Protein AF-A0A6A3G240-F1 (afdb_monomer_lite)

Radius of gyration: 14.5 Å; chains: 1; bounding box: 30×18×39 Å

Sequence (44 aa):
CCGETLANGSMNKVTDTVERLTGRKPLGYKENLLQYKEIFPKNQ

Structure (mmCIF, N/CA/C/O backbone):
data_AF-A0A6A3G240-F1
#
_entry.id   AF-A0A6A3G240-F1
#
loop_
_atom_site.group_PDB
_atom_site.id
_atom_site.type_symbol
_atom_site.label_atom_id
_atom_site.label_alt_id
_atom_site.label_comp_id
_atom_site.label_asym_id
_atom_site.label_entity_id
_atom_site.label_seq_id
_atom_site.pdbx_PDB_ins_code
_atom_site.Cartn_x
_atom_site.Cartn_y
_atom_site.Cartn_z
_atom_site.occupancy
_atom_site.B_iso_or_equiv
_atom_site.auth_seq_id
_atom_site.auth_comp_id
_atom_site.auth_asym_id
_atom_site.auth_atom_id
_atom_site.pdbx_PDB_model_num
ATOM 1 N N . CYS A 1 1 ? 15.266 -10.142 5.744 1.00 55.41 1 CYS A N 1
ATOM 2 C CA . CYS A 1 1 ? 15.697 -9.651 4.417 1.00 55.41 1 CYS A CA 1
ATOM 3 C C . CYS A 1 1 ? 14.526 -9.140 3.571 1.00 55.41 1 CYS A C 1
ATOM 5 O O . CYS A 1 1 ? 14.325 -9.638 2.476 1.00 55.41 1 CYS A O 1
ATOM 7 N N . CYS A 1 2 ? 13.761 -8.144 4.036 1.00 64.56 2 CYS A N 1
ATOM 8 C CA . CYS A 1 2 ? 12.677 -7.553 3.225 1.00 64.56 2 CYS A CA 1
ATOM 9 C C . CY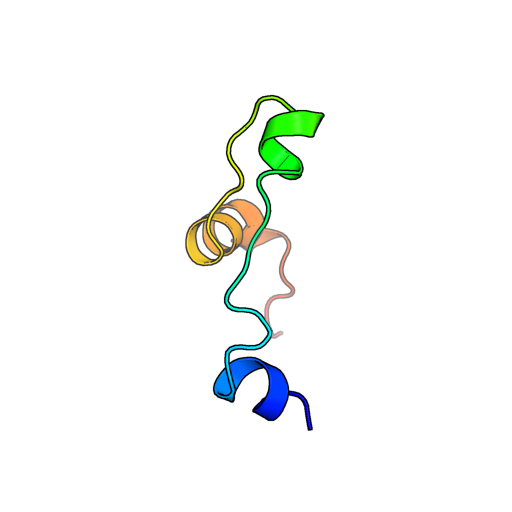S A 1 2 ? 13.013 -6.135 2.728 1.00 64.56 2 CYS A C 1
ATOM 11 O O . CYS A 1 2 ? 12.369 -5.630 1.817 1.00 64.56 2 CYS A O 1
ATOM 13 N N . GLY A 1 3 ? 14.023 -5.486 3.322 1.00 74.31 3 GLY A N 1
ATOM 14 C CA . GLY A 1 3 ? 14.390 -4.106 2.997 1.00 74.31 3 GLY A CA 1
ATOM 15 C C . GLY A 1 3 ? 15.168 -3.948 1.691 1.00 74.31 3 GLY A C 1
ATOM 16 O O . GLY A 1 3 ? 15.051 -2.911 1.054 1.00 74.31 3 GLY A O 1
ATOM 17 N N . GLU A 1 4 ? 15.921 -4.964 1.259 1.00 82.06 4 GLU A N 1
ATOM 18 C CA . GLU A 1 4 ? 16.801 -4.859 0.084 1.00 82.06 4 GLU A CA 1
ATOM 19 C C . GLU A 1 4 ? 16.017 -4.661 -1.223 1.00 82.06 4 GLU A C 1
ATOM 21 O O . GLU A 1 4 ? 16.361 -3.796 -2.022 1.00 82.06 4 GLU A O 1
ATOM 26 N N . THR A 1 5 ? 14.904 -5.380 -1.399 1.00 81.00 5 THR A N 1
ATOM 27 C CA . THR A 1 5 ? 14.009 -5.260 -2.565 1.00 81.00 5 THR A CA 1
ATOM 28 C C . THR A 1 5 ? 13.315 -3.895 -2.656 1.00 81.00 5 THR A C 1
ATOM 30 O O . THR A 1 5 ? 12.983 -3.432 -3.747 1.00 81.00 5 THR A O 1
ATOM 33 N N . LEU A 1 6 ? 13.093 -3.235 -1.514 1.00 78.81 6 LEU A N 1
A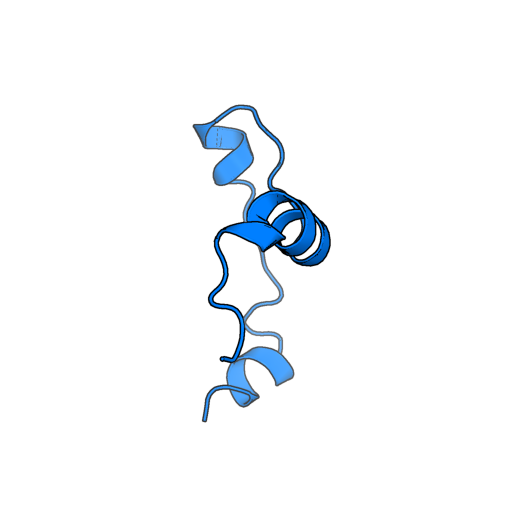TOM 34 C CA . LEU A 1 6 ? 12.594 -1.858 -1.473 1.00 78.81 6 LEU A CA 1
ATOM 35 C C . LEU A 1 6 ? 13.724 -0.866 -1.765 1.00 78.81 6 LEU A C 1
ATOM 37 O O . LEU A 1 6 ? 13.568 0.020 -2.602 1.00 78.81 6 LEU A O 1
ATOM 41 N N . ALA A 1 7 ? 14.871 -1.038 -1.103 1.00 82.44 7 ALA A N 1
ATOM 42 C CA . ALA A 1 7 ? 16.013 -0.136 -1.203 1.00 82.44 7 ALA A CA 1
ATOM 43 C C . ALA A 1 7 ? 16.620 -0.099 -2.612 1.00 82.44 7 ALA A C 1
ATOM 45 O O . ALA A 1 7 ? 17.059 0.955 -3.062 1.00 82.44 7 ALA A O 1
ATOM 46 N N . ASN A 1 8 ? 16.610 -1.223 -3.330 1.00 87.44 8 ASN A N 1
ATOM 47 C CA . ASN A 1 8 ? 17.122 -1.305 -4.696 1.00 87.44 8 ASN A CA 1
ATOM 48 C C . ASN A 1 8 ? 16.107 -0.858 -5.771 1.00 87.44 8 ASN A C 1
ATOM 50 O O . ASN A 1 8 ? 16.389 -0.967 -6.963 1.00 87.44 8 ASN A O 1
ATOM 54 N N . GLY A 1 9 ? 14.927 -0.363 -5.375 1.00 84.12 9 GLY A N 1
ATOM 55 C CA . GLY A 1 9 ? 13.937 0.209 -6.290 1.00 84.12 9 GLY A CA 1
ATOM 56 C C . GLY A 1 9 ? 13.160 -0.804 -7.133 1.00 84.12 9 GLY A C 1
ATOM 57 O O . GLY A 1 9 ? 12.402 -0.395 -8.016 1.00 84.12 9 GLY A O 1
ATOM 58 N N . SER A 1 10 ? 13.276 -2.108 -6.855 1.00 84.31 10 SER A N 1
ATOM 59 C CA . SER A 1 10 ? 12.537 -3.155 -7.584 1.00 84.31 10 SER A CA 1
ATOM 60 C C . SER A 1 10 ? 11.013 -2.996 -7.481 1.00 84.31 10 SER A C 1
ATOM 62 O O . SER A 1 10 ? 10.280 -3.496 -8.330 1.00 84.31 10 SER A O 1
ATOM 64 N N . MET A 1 11 ? 10.532 -2.259 -6.474 1.00 82.69 11 MET A N 1
ATOM 65 C CA . MET A 1 11 ? 9.114 -1.951 -6.256 1.00 82.69 11 MET A CA 1
ATOM 66 C C . MET A 1 11 ? 8.698 -0.533 -6.698 1.00 82.69 11 MET A C 1
ATOM 68 O O . MET A 1 11 ? 7.585 -0.110 -6.405 1.00 82.69 11 MET A O 1
ATOM 72 N N . ASN A 1 12 ? 9.545 0.212 -7.420 1.00 84.00 12 ASN A N 1
ATOM 73 C CA . ASN A 1 12 ? 9.216 1.581 -7.859 1.00 84.00 12 ASN A CA 1
ATOM 74 C C . ASN A 1 12 ? 8.155 1.641 -8.969 1.00 84.00 12 ASN A C 1
ATOM 76 O O . ASN A 1 12 ? 7.570 2.697 -9.209 1.00 84.00 12 ASN A O 1
ATOM 80 N N . LYS A 1 13 ? 7.914 0.534 -9.677 1.00 84.00 13 LYS A N 1
ATOM 81 C CA . LYS A 1 13 ? 6.894 0.469 -10.727 1.00 84.00 13 LYS A CA 1
ATOM 82 C C . LYS A 1 13 ? 5.572 0.001 -10.131 1.00 84.00 13 LYS A C 1
ATOM 84 O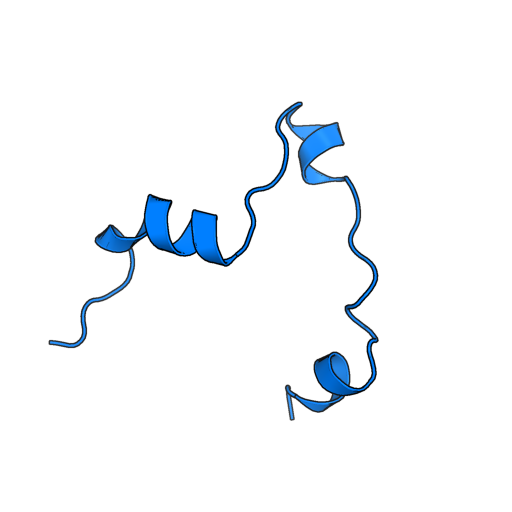 O . LYS A 1 13 ? 5.458 -1.137 -9.688 1.00 84.00 13 LYS A O 1
ATOM 89 N N . VAL A 1 14 ? 4.570 0.869 -10.182 1.00 81.56 14 VAL A N 1
ATOM 90 C CA . VAL A 1 14 ? 3.183 0.562 -9.811 1.00 81.56 14 VAL A CA 1
ATOM 91 C C . VAL A 1 14 ? 2.301 0.562 -11.062 1.00 81.56 14 VAL A C 1
ATOM 93 O O . VAL A 1 14 ? 2.586 1.284 -12.016 1.00 81.56 14 VAL A O 1
ATOM 96 N N . THR A 1 15 ? 1.259 -0.274 -11.085 1.00 86.56 15 THR A N 1
ATOM 97 C CA . THR A 1 15 ? 0.314 -0.380 -12.215 1.00 86.56 15 THR A CA 1
ATOM 98 C C . THR A 1 15 ? -1.032 0.256 -11.873 1.00 86.56 15 THR A C 1
ATOM 100 O O . THR A 1 15 ? -1.411 0.340 -10.706 1.00 86.56 15 THR A O 1
ATOM 103 N N . ASP A 1 16 ? -1.789 0.653 -12.893 1.00 90.88 16 ASP A N 1
ATOM 104 C CA . ASP A 1 16 ? -3.122 1.269 -12.814 1.00 90.88 16 ASP A CA 1
ATOM 105 C C . ASP A 1 16 ? -4.264 0.243 -12.658 1.00 90.88 16 ASP A C 1
ATOM 107 O O . ASP A 1 16 ? -5.437 0.544 -12.876 1.00 90.88 16 ASP A O 1
ATOM 111 N N . THR A 1 17 ? -3.937 -0.988 -12.260 1.00 94.19 17 THR A N 1
ATOM 112 C CA . THR A 1 17 ? -4.871 -2.123 -12.209 1.00 94.19 17 THR A CA 1
ATOM 113 C C . THR A 1 17 ? -6.129 -1.825 -11.386 1.00 94.19 17 THR A C 1
ATOM 115 O O . THR A 1 17 ? -7.231 -2.176 -11.803 1.00 94.19 17 THR A O 1
ATOM 118 N N . VAL A 1 18 ? -5.993 -1.146 -10.241 1.00 92.25 18 VAL A N 1
ATOM 119 C CA . VAL A 1 18 ? -7.137 -0.784 -9.382 1.00 92.25 18 VAL A CA 1
ATOM 120 C C . VAL A 1 18 ? -8.098 0.151 -10.112 1.00 92.25 18 VAL A C 1
ATOM 122 O O . VAL A 1 18 ? -9.307 -0.076 -10.095 1.00 92.25 18 VAL A O 1
ATOM 125 N N . GLU A 1 19 ? -7.567 1.162 -10.796 1.00 95.81 19 GLU A N 1
ATOM 126 C CA . GLU A 1 19 ? -8.369 2.119 -11.556 1.00 95.81 19 GLU A CA 1
ATOM 127 C C . GLU A 1 19 ? -9.051 1.437 -12.740 1.00 95.81 19 GLU A C 1
ATOM 129 O O . GLU A 1 19 ? -10.258 1.584 -12.919 1.00 95.81 19 GLU A O 1
ATOM 134 N N . ARG A 1 20 ? -8.327 0.587 -13.476 1.00 96.50 20 ARG A N 1
A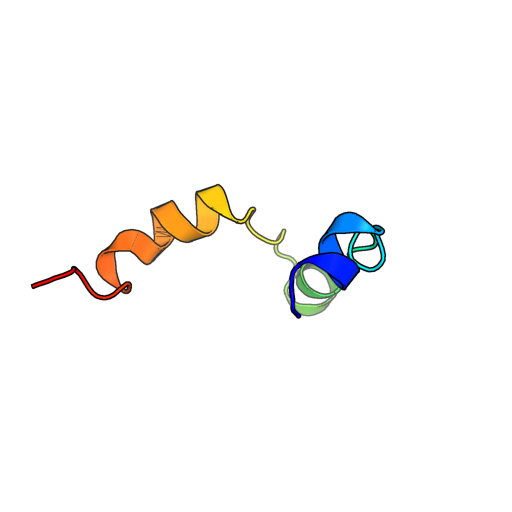TOM 135 C CA . ARG A 1 20 ? -8.881 -0.167 -14.609 1.00 96.50 20 ARG A CA 1
ATOM 136 C C . ARG A 1 20 ? -9.999 -1.130 -14.216 1.00 96.50 20 ARG A C 1
ATOM 138 O O . ARG A 1 20 ? -10.955 -1.276 -14.969 1.00 96.50 20 ARG A O 1
ATOM 145 N N . LEU A 1 21 ? -9.879 -1.804 -13.071 1.00 97.19 21 LEU A N 1
ATOM 146 C CA . LEU A 1 21 ? -10.860 -2.803 -12.633 1.00 97.19 21 LEU A CA 1
ATOM 147 C C . LEU A 1 21 ? -12.063 -2.194 -11.908 1.00 97.19 21 LEU A C 1
ATOM 149 O O . LEU A 1 21 ? -13.139 -2.786 -11.922 1.00 97.19 21 LEU A O 1
ATOM 153 N N . THR A 1 22 ? -11.892 -1.047 -11.247 1.00 95.69 22 THR A N 1
ATOM 154 C CA . THR A 1 22 ? -12.923 -0.492 -10.351 1.00 95.69 22 THR A CA 1
ATOM 155 C C . THR A 1 22 ? -13.441 0.884 -10.766 1.00 95.69 22 THR A C 1
ATOM 157 O O . THR A 1 22 ? -14.423 1.356 -10.195 1.00 95.69 22 THR A O 1
ATOM 160 N N . GLY A 1 23 ? -12.781 1.557 -11.714 1.00 95.50 23 GLY A N 1
ATOM 161 C CA . GLY A 1 23 ? -13.046 2.952 -12.078 1.00 95.50 23 GLY A CA 1
ATOM 162 C C . GLY A 1 23 ? -12.680 3.965 -10.986 1.00 95.50 23 GLY A C 1
ATOM 163 O O . GLY A 1 23 ? -12.997 5.145 -11.112 1.00 95.50 23 GLY A O 1
ATOM 164 N N . ARG A 1 24 ? -12.049 3.525 -9.889 1.00 92.62 24 ARG A N 1
ATOM 165 C CA . ARG A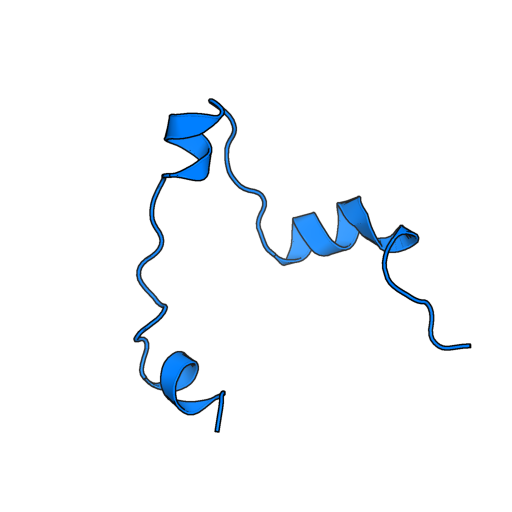 1 24 ? -11.675 4.368 -8.748 1.00 92.62 24 ARG A CA 1
ATOM 166 C C . ARG A 1 24 ? -10.164 4.482 -8.650 1.00 92.62 24 ARG A C 1
ATOM 168 O O . ARG A 1 24 ? -9.452 3.488 -8.775 1.00 92.62 24 ARG A O 1
ATOM 175 N N . LYS A 1 25 ? -9.679 5.685 -8.348 1.00 91.69 25 LYS A N 1
ATOM 176 C CA . LYS A 1 25 ? -8.258 5.890 -8.063 1.00 91.69 25 LYS A CA 1
ATOM 177 C C . LYS A 1 25 ? -7.856 5.129 -6.791 1.00 91.69 25 LYS A C 1
ATOM 179 O O . LYS A 1 25 ? -8.608 5.173 -5.812 1.00 91.69 25 LYS A O 1
ATOM 184 N N . PRO A 1 26 ? -6.701 4.441 -6.780 1.00 91.19 26 PRO A N 1
ATOM 185 C CA . PRO A 1 26 ? -6.188 3.818 -5.568 1.00 91.19 26 PRO A CA 1
ATOM 186 C C . PRO A 1 26 ? -5.844 4.886 -4.523 1.00 91.19 26 PRO A C 1
ATOM 1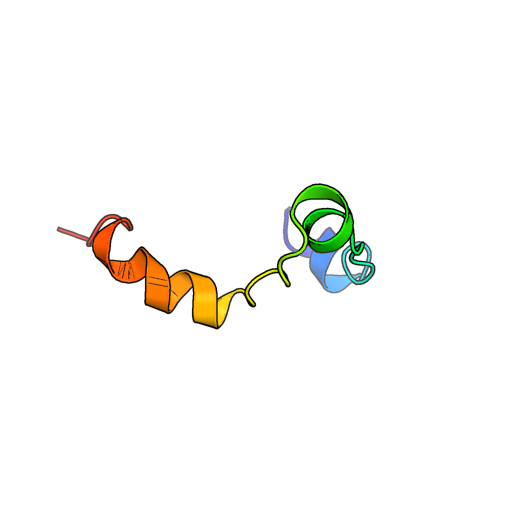88 O O . PRO A 1 26 ? -5.371 5.969 -4.862 1.00 91.19 26 PRO A O 1
ATOM 191 N N . LEU A 1 27 ? -6.061 4.563 -3.248 1.00 90.75 27 LEU A N 1
ATOM 192 C CA . LEU A 1 27 ? -5.670 5.429 -2.137 1.00 90.75 27 LEU A CA 1
ATOM 193 C C . LEU A 1 27 ? -4.168 5.320 -1.878 1.00 90.75 27 LEU A C 1
ATOM 195 O O . LEU A 1 27 ? -3.595 4.227 -1.928 1.00 90.75 27 LEU A O 1
ATOM 199 N N . GLY A 1 28 ? -3.537 6.444 -1.538 1.00 89.75 28 GLY A N 1
ATOM 200 C CA . GLY A 1 28 ? -2.174 6.433 -1.033 1.00 89.75 28 GLY A CA 1
ATOM 201 C C . GLY A 1 28 ? -2.087 5.719 0.318 1.00 89.75 28 GLY A C 1
ATOM 202 O O . GLY A 1 28 ? -3.046 5.673 1.087 1.00 89.75 28 GLY A O 1
ATOM 203 N N . TYR A 1 29 ? -0.904 5.196 0.651 1.00 88.19 29 TYR A N 1
ATOM 204 C CA . TYR A 1 29 ? -0.686 4.454 1.900 1.00 88.19 29 TYR A CA 1
ATOM 205 C C . TYR A 1 29 ? -1.129 5.238 3.150 1.00 88.19 29 TYR A C 1
ATOM 207 O O . TYR A 1 29 ? -1.838 4.704 3.998 1.00 88.19 29 TYR A O 1
ATOM 215 N N . LYS A 1 30 ? -0.766 6.525 3.246 1.00 90.19 30 LYS A N 1
ATOM 216 C CA . LYS A 1 30 ? -1.128 7.378 4.393 1.00 90.19 30 LYS A CA 1
ATOM 217 C C . LYS A 1 30 ? -2.636 7.619 4.496 1.00 90.19 30 LYS A C 1
ATOM 219 O O . LYS A 1 30 ? -3.185 7.558 5.590 1.00 90.19 30 LYS A O 1
ATOM 224 N N . GLU A 1 31 ? -3.298 7.875 3.371 1.00 92.12 31 GLU A N 1
ATOM 225 C CA . GLU A 1 31 ? -4.750 8.087 3.322 1.00 92.12 31 GLU A CA 1
ATOM 226 C C . GLU A 1 31 ? -5.493 6.810 3.716 1.00 92.12 31 GLU A C 1
ATOM 228 O O . GLU A 1 31 ? -6.416 6.851 4.526 1.00 92.12 31 GLU A O 1
ATOM 233 N N . ASN A 1 32 ? -5.018 5.664 3.223 1.00 91.06 32 ASN A N 1
ATOM 234 C CA . ASN A 1 32 ? -5.551 4.355 3.571 1.00 91.06 32 ASN A CA 1
ATOM 235 C C . ASN A 1 32 ? -5.430 4.068 5.080 1.00 91.06 32 ASN A C 1
ATOM 237 O O . ASN A 1 32 ? -6.383 3.593 5.695 1.00 91.06 32 ASN A O 1
ATOM 241 N N . LEU A 1 33 ? -4.294 4.407 5.704 1.00 90.38 33 LEU A N 1
ATOM 242 C CA . LEU A 1 33 ? -4.121 4.276 7.156 1.00 90.38 33 LEU A CA 1
ATOM 243 C C . LEU A 1 33 ? -5.104 5.147 7.950 1.00 90.38 33 LEU A C 1
ATOM 245 O O . LEU A 1 33 ? -5.634 4.695 8.962 1.00 90.38 33 LEU A O 1
ATOM 249 N N . LEU A 1 34 ? -5.360 6.379 7.500 1.00 91.19 34 LEU A N 1
ATOM 250 C CA . LEU A 1 34 ? -6.309 7.282 8.159 1.00 91.19 34 LEU A CA 1
ATOM 251 C C . LEU A 1 34 ? -7.751 6.788 8.024 1.00 91.19 34 LEU A C 1
ATOM 253 O O . LEU A 1 34 ? -8.483 6.766 9.014 1.00 91.19 34 LEU A O 1
ATOM 257 N N . GLN A 1 35 ? -8.144 6.364 6.821 1.00 91.81 35 GLN A N 1
ATOM 258 C CA . GLN A 1 35 ? -9.494 5.880 6.537 1.00 91.81 35 GLN A CA 1
ATOM 259 C C . GLN A 1 35 ? -9.843 4.633 7.359 1.00 91.81 35 GLN A C 1
ATOM 261 O O . GLN A 1 35 ? -10.958 4.523 7.863 1.00 91.81 35 GLN A O 1
ATOM 266 N N . TYR A 1 36 ? -8.890 3.715 7.526 1.00 90.75 36 TYR A N 1
ATOM 267 C CA . TYR A 1 36 ? -9.115 2.430 8.192 1.00 90.75 36 TYR A CA 1
ATOM 268 C C . TYR A 1 36 ? -8.506 2.348 9.596 1.00 90.75 36 TYR A C 1
ATOM 270 O O . TYR A 1 36 ? -8.349 1.252 10.133 1.00 90.75 36 TYR A O 1
ATOM 278 N N . LYS A 1 37 ? -8.201 3.493 10.223 1.00 89.62 37 LYS A N 1
ATOM 279 C CA . LYS A 1 37 ? -7.537 3.565 11.539 1.00 89.62 37 LYS A CA 1
ATOM 280 C C . LYS A 1 37 ? -8.204 2.718 12.626 1.00 89.62 37 LYS A C 1
ATOM 282 O O . LYS A 1 37 ? -7.517 2.173 13.480 1.00 89.62 37 LYS A O 1
ATOM 287 N N . GLU A 1 38 ? -9.530 2.600 12.587 1.00 90.88 38 GLU A N 1
ATOM 288 C CA . GLU A 1 38 ? -10.303 1.861 13.593 1.00 90.88 38 GLU A CA 1
ATOM 289 C C . GLU A 1 38 ? -10.246 0.335 13.408 1.00 90.88 38 GLU A C 1
ATOM 291 O O . GLU A 1 38 ? -10.594 -0.391 14.332 1.00 90.88 38 GLU A O 1
ATOM 296 N N . ILE A 1 39 ? -9.810 -0.160 12.241 1.00 92.12 39 ILE A N 1
ATOM 297 C CA . ILE A 1 39 ? -9.690 -1.599 11.946 1.00 92.12 39 ILE A CA 1
ATOM 298 C C . ILE A 1 39 ? -8.349 -2.152 12.446 1.00 92.12 39 ILE A C 1
ATOM 300 O O . ILE A 1 39 ? -8.234 -3.342 12.738 1.00 92.12 39 ILE A O 1
ATOM 304 N N . PHE A 1 40 ? -7.320 -1.306 12.547 1.00 84.50 40 PHE A N 1
ATOM 305 C CA . PHE A 1 40 ? -6.010 -1.750 13.003 1.00 84.50 40 PHE A CA 1
ATOM 306 C C . PHE A 1 40 ? -6.036 -2.078 14.503 1.00 84.50 40 PHE A C 1
ATOM 308 O O . PHE A 1 40 ? -6.610 -1.316 15.288 1.00 84.50 40 PHE A O 1
ATOM 315 N N . PRO A 1 41 ? -5.402 -3.189 14.922 1.00 84.50 41 PRO A N 1
ATOM 316 C CA . PRO A 1 41 ? -5.308 -3.535 16.330 1.00 84.50 41 PRO A CA 1
ATOM 317 C C . PRO A 1 41 ? -4.619 -2.400 17.087 1.00 84.50 41 PRO A C 1
ATOM 319 O O . PRO A 1 41 ? -3.522 -1.961 16.734 1.00 84.50 41 PRO A O 1
ATOM 322 N N . LYS A 1 42 ? -5.287 -1.906 18.127 1.00 84.88 42 LYS A N 1
ATOM 323 C CA . LYS A 1 42 ? -4.691 -0.968 19.076 1.00 84.88 42 LYS A CA 1
ATOM 324 C C . LYS A 1 42 ? -3.808 -1.802 20.003 1.00 84.88 42 LYS A C 1
ATOM 326 O O . LYS A 1 42 ? -4.246 -2.852 20.467 1.00 84.88 42 LYS A O 1
ATOM 331 N N . ASN A 1 43 ? -2.567 -1.369 20.224 1.00 76.81 43 ASN A N 1
ATOM 332 C CA . ASN A 1 43 ? -1.723 -1.986 21.247 1.00 76.81 43 ASN A CA 1
ATOM 333 C C . ASN A 1 43 ? -2.482 -1.876 22.581 1.00 76.81 43 ASN A C 1
ATOM 335 O O . ASN A 1 43 ? -2.817 -0.757 22.976 1.00 76.81 43 ASN A O 1
ATOM 339 N N . GLN A 1 44 ? -2.842 -3.019 23.178 1.00 61.41 44 GLN A N 1
ATOM 340 C CA . GLN A 1 44 ? -3.461 -3.078 24.507 1.00 61.41 44 GLN A CA 1
ATOM 341 C C . GLN A 1 44 ? -2.491 -2.594 25.579 1.00 61.41 44 GLN A C 1
ATOM 343 O O . GLN A 1 44 ? -1.280 -2.884 25.444 1.00 61.41 44 GLN A O 1
#

Secondary structure (DSSP, 8-state):
--HHHHHTTTT----SHHHHHHSSPPPPHHHHHHHTTTTSPPP-

pLDDT: mean 86.31, std 8.82, range [55.41, 97.19]

Organism: NCBI:txid53985

Foldseek 3Di:
DPVVCVVVCVVVDDDCVCCVVPVDGDDDPVRVCVVCVVVDDDDD